Protein AF-A0A9J6BWX3-F1 (afdb_monomer_lite)

InterPro domains:
  IPR003173 Transcriptional coactivator p15 (PC4), C-terminal [PF02229] (66-117)
  IPR009044 ssDNA-binding transcriptional regulator [G3DSA:2.30.31.10] (56-124)
  IPR009044 ssDNA-binding transcriptional regulator [SSF54447] (65-121)
  IPR045125 RNA polymerase II transcriptional coactivator Sub1/Tcp4-like [PTHR13215] (10-123)

pLDDT: mean 71.49, std 26.93, range [27.67, 98.06]

Secondary structure (DSSP, 8-state):
--------------------------------------------------------EE-TTS-EEEE-STTEEEEEEEETTEEEEEEEEEEE-TTS-EEEEEEEEEE-HHHHHHHHHHHTT--PPP-

Foldseek 3Di:
DDDDDDDDDDDDDDDDDDDDDDDDDDDDDDDDDDDDDDDDDDPPDPPPDPDPPQDWDAFPVRFTWGDPDPQWIWGWDADPNFIKIKTFHWDQDPVRGTDTDPDIDIHGPVRVVVVVVCPVVDDDDDD

Sequence (127 aa):
MAESSKSKDLLDTSDSEHSSPKVKKQKKEKKNVGENSDKPVKALKRKSENTNSLNALTDEDGNEYFDIGRSRRVAMSDFKGKKFLNIREYYQNKDGNMAPGKKGITLNKNEWENLLALADKFDFPEE

Organism: Polypedilum vanderplanki (NCBI:txid319348)

Structure (mmCIF, N/CA/C/O backbone):
data_AF-A0A9J6BWX3-F1
#
_entry.id   AF-A0A9J6BWX3-F1
#
loop_
_atom_site.group_PDB
_atom_site.id
_atom_site.type_symbol
_atom_site.label_atom_id
_atom_site.label_alt_id
_atom_site.label_comp_id
_atom_site.label_asym_id
_atom_site.label_entity_id
_atom_site.label_seq_id
_atom_site.pdbx_PDB_ins_code
_atom_site.Cartn_x
_atom_site.Cartn_y
_atom_site.Cartn_z
_atom_site.occupancy
_atom_site.B_iso_or_equiv
_atom_site.auth_seq_id
_atom_site.auth_comp_id
_atom_site.auth_asym_id
_atom_site.auth_atom_id
_atom_site.pdbx_PDB_model_num
ATOM 1 N N . MET A 1 1 ? 49.072 45.297 28.942 1.00 40.97 1 MET A N 1
ATOM 2 C CA . MET A 1 1 ? 48.959 43.858 28.620 1.00 40.97 1 MET A CA 1
ATOM 3 C C . MET A 1 1 ? 47.596 43.667 27.953 1.00 40.97 1 MET A C 1
ATOM 5 O O . MET A 1 1 ? 46.617 43.991 28.604 1.00 40.97 1 MET A O 1
ATOM 9 N N . ALA A 1 2 ? 47.449 43.502 26.628 1.00 45.16 2 ALA A N 1
ATOM 10 C CA . ALA A 1 2 ? 47.767 42.311 25.810 1.00 45.16 2 ALA A CA 1
ATOM 11 C C . ALA A 1 2 ? 47.131 41.044 26.442 1.00 45.16 2 ALA A C 1
ATOM 13 O O . ALA A 1 2 ? 47.373 40.814 27.617 1.00 45.16 2 ALA A O 1
ATOM 14 N N . GLU A 1 3 ? 46.271 40.239 25.808 1.00 40.31 3 GLU A N 1
ATOM 15 C CA . GLU A 1 3 ? 46.195 39.826 24.403 1.00 40.31 3 GLU A CA 1
ATOM 16 C C . GLU A 1 3 ? 44.771 39.449 23.946 1.00 40.31 3 GLU A C 1
ATOM 18 O O . GLU A 1 3 ? 43.873 39.146 24.727 1.00 40.31 3 GLU A O 1
ATOM 23 N N . SER A 1 4 ? 44.627 39.467 22.623 1.00 48.31 4 SER A N 1
ATOM 24 C CA . SER A 1 4 ? 43.516 39.000 21.799 1.00 48.31 4 SER A CA 1
ATOM 25 C C . SER A 1 4 ? 43.481 37.471 21.709 1.00 48.31 4 SER A C 1
ATOM 27 O O . SER A 1 4 ? 44.529 36.831 21.662 1.00 48.31 4 SER A O 1
ATOM 29 N N . SER A 1 5 ? 42.294 36.881 21.565 1.00 61.91 5 SER A N 1
ATOM 30 C CA . SER A 1 5 ? 42.135 35.615 20.844 1.00 61.91 5 SER A CA 1
ATOM 31 C C . SER A 1 5 ? 40.763 35.539 20.190 1.00 61.91 5 SER A C 1
ATOM 33 O O . SER A 1 5 ? 39.753 36.009 20.704 1.00 61.91 5 SER A O 1
ATOM 35 N N . LYS A 1 6 ? 40.803 35.024 18.969 1.00 44.94 6 LYS A N 1
ATOM 36 C CA . LYS A 1 6 ? 39.967 35.345 17.822 1.00 44.94 6 LYS A CA 1
ATOM 37 C C . LYS A 1 6 ? 39.215 34.084 17.420 1.00 44.94 6 LYS A C 1
ATOM 39 O O . LYS A 1 6 ? 39.864 33.123 17.023 1.00 44.94 6 LYS A O 1
ATOM 44 N N . SER A 1 7 ? 37.888 34.083 17.482 1.00 61.34 7 SER A N 1
ATOM 45 C CA . SER A 1 7 ? 37.064 33.024 16.890 1.00 61.34 7 SER A CA 1
ATOM 46 C C . SER A 1 7 ? 36.677 33.408 15.459 1.00 61.34 7 SER A C 1
ATOM 48 O O . SER A 1 7 ? 36.038 34.430 15.208 1.00 61.34 7 SER A O 1
ATOM 50 N N . LYS A 1 8 ? 37.176 32.602 14.518 1.00 52.81 8 LYS A N 1
ATOM 51 C CA . LYS A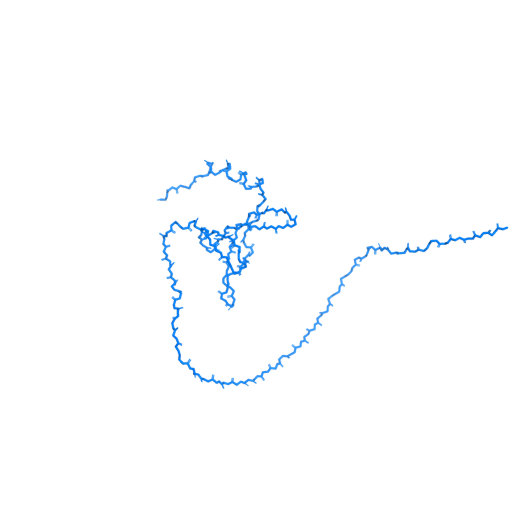 1 8 ? 36.744 32.476 13.119 1.00 52.81 8 LYS A CA 1
ATOM 52 C C . LYS A 1 8 ? 35.728 31.321 13.028 1.00 52.81 8 LYS A C 1
ATOM 54 O O . LYS A 1 8 ? 35.565 30.615 14.013 1.00 52.81 8 LYS A O 1
ATOM 59 N N . ASP A 1 9 ? 35.137 31.165 11.838 1.00 47.34 9 ASP A N 1
ATOM 60 C CA . ASP A 1 9 ? 34.178 30.136 11.367 1.00 47.34 9 ASP A CA 1
ATOM 61 C C . ASP A 1 9 ? 32.735 30.688 11.382 1.00 47.34 9 ASP A C 1
ATOM 63 O O . ASP A 1 9 ? 32.103 30.753 12.427 1.00 47.34 9 ASP A O 1
ATOM 67 N N . LEU A 1 10 ? 32.176 31.328 10.340 1.00 38.09 10 LEU A N 1
ATOM 68 C CA . LEU A 1 10 ? 32.174 31.164 8.869 1.00 38.09 10 LEU A CA 1
ATOM 69 C C . LEU A 1 10 ? 31.387 29.929 8.370 1.00 38.09 10 LEU A C 1
ATOM 71 O O . LEU A 1 10 ? 31.833 28.803 8.553 1.00 38.09 10 LEU A O 1
ATOM 75 N N . LEU A 1 11 ? 30.305 30.239 7.622 1.00 35.16 11 LEU A N 1
ATOM 76 C CA . LEU A 1 11 ? 29.461 29.419 6.717 1.00 35.16 11 LEU A CA 1
ATOM 77 C C . LEU A 1 11 ? 28.275 28.714 7.417 1.00 35.16 11 LEU A C 1
ATOM 79 O O . LEU A 1 11 ? 28.446 28.088 8.450 1.00 35.16 11 LEU A O 1
ATOM 83 N N . ASP A 1 12 ? 27.023 28.817 6.963 1.00 31.77 12 ASP A N 1
ATOM 84 C CA . ASP A 1 12 ? 26.554 28.744 5.576 1.00 31.77 12 ASP A CA 1
ATOM 85 C C . ASP A 1 12 ? 25.235 29.526 5.384 1.00 31.77 12 ASP A C 1
ATOM 87 O O . ASP A 1 12 ? 24.244 29.310 6.086 1.00 31.77 12 ASP A O 1
ATOM 91 N N . THR A 1 13 ? 25.239 30.475 4.447 1.00 37.69 13 THR A N 1
ATOM 92 C CA . THR A 1 13 ? 24.055 31.197 3.975 1.00 37.69 13 THR A CA 1
ATOM 93 C C . THR A 1 13 ? 23.454 30.451 2.796 1.00 37.69 13 THR A C 1
ATOM 95 O O . THR A 1 13 ? 24.070 30.355 1.739 1.00 37.69 13 THR A O 1
ATOM 98 N N . SER A 1 14 ? 22.219 30.001 2.994 1.00 42.44 14 SER A N 1
ATOM 99 C CA . SER A 1 14 ? 21.269 29.611 1.958 1.00 42.44 14 SER A CA 1
ATOM 100 C C . SER A 1 14 ? 21.207 30.660 0.844 1.00 42.44 14 SER A C 1
ATOM 102 O O . SER A 1 14 ? 20.723 31.764 1.087 1.00 42.44 14 SER A O 1
ATOM 104 N N . ASP A 1 15 ? 21.602 30.290 -0.373 1.00 41.84 15 ASP A N 1
ATOM 105 C CA . ASP A 1 15 ? 21.124 30.955 -1.581 1.00 41.84 15 ASP A CA 1
ATOM 106 C C . ASP A 1 15 ? 20.795 29.943 -2.680 1.00 41.84 15 ASP A C 1
ATOM 108 O O . ASP A 1 15 ? 21.495 28.958 -2.927 1.00 41.84 15 ASP A O 1
ATOM 112 N N . SER A 1 16 ? 19.641 30.208 -3.271 1.00 46.47 16 SER A N 1
ATOM 113 C CA . SER A 1 16 ? 19.066 29.577 -4.444 1.00 46.47 16 SER A CA 1
ATOM 114 C C . SER A 1 16 ? 19.980 29.819 -5.647 1.00 46.47 16 SER A C 1
ATOM 116 O O . SER A 1 16 ? 20.620 30.854 -5.695 1.00 46.47 16 SER A O 1
ATOM 118 N N . GLU A 1 17 ? 20.027 28.904 -6.622 1.00 34.88 17 GLU A N 1
ATOM 119 C CA . GLU A 1 17 ? 19.976 29.217 -8.062 1.00 34.88 17 GLU A CA 1
ATOM 120 C C . GLU A 1 17 ? 20.198 27.971 -8.937 1.00 34.88 17 GLU A C 1
ATOM 122 O O . GLU A 1 17 ? 20.832 26.972 -8.600 1.00 34.88 17 GLU A O 1
ATOM 127 N N . HIS A 1 18 ? 19.564 28.069 -10.093 1.00 40.47 18 HIS A N 1
ATOM 128 C CA . HIS A 1 18 ? 19.267 27.080 -11.105 1.00 40.47 18 HIS A CA 1
ATOM 129 C C . HIS A 1 18 ? 20.423 26.959 -12.108 1.00 40.47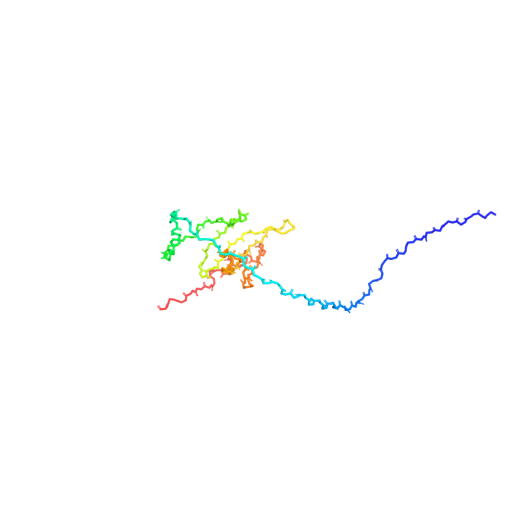 18 HIS A C 1
ATOM 131 O O . HIS A 1 18 ? 20.817 27.960 -12.697 1.00 40.47 18 HIS A O 1
ATOM 137 N N . SER A 1 19 ? 20.927 25.754 -12.405 1.00 36.03 19 SER A N 1
ATOM 138 C CA . SER A 1 19 ? 21.704 25.558 -13.640 1.00 36.03 19 SER A CA 1
ATOM 139 C C . SER A 1 19 ? 21.726 24.110 -14.127 1.00 36.03 19 SER A C 1
ATOM 141 O O . SER A 1 19 ? 22.210 23.194 -13.466 1.00 36.03 19 SER A O 1
ATOM 143 N N . SER A 1 20 ? 21.182 23.920 -15.328 1.00 37.38 20 SER A N 1
ATOM 144 C CA . SER A 1 20 ? 21.244 22.689 -16.119 1.00 37.38 20 SER A CA 1
ATOM 145 C C . SER A 1 20 ? 22.581 22.582 -16.860 1.00 37.38 20 SER A C 1
ATOM 147 O O . SER A 1 20 ? 23.024 23.577 -17.430 1.00 37.38 20 SER A O 1
ATOM 149 N N . PRO A 1 21 ? 23.138 21.369 -17.032 1.00 38.38 21 PRO A N 1
ATOM 150 C CA . PRO A 1 21 ? 23.943 21.093 -18.229 1.00 38.38 21 PRO A CA 1
ATOM 151 C C . PRO A 1 21 ? 23.373 19.965 -19.105 1.00 38.38 21 PRO A C 1
ATOM 153 O O . PRO A 1 21 ? 23.264 18.807 -18.706 1.00 38.38 21 PRO A O 1
ATOM 156 N N . LYS A 1 22 ? 23.089 20.313 -20.367 1.00 32.81 22 LYS A N 1
ATOM 157 C CA . LYS A 1 22 ? 22.956 19.392 -21.507 1.00 32.81 22 LYS A CA 1
ATOM 158 C C . LYS A 1 22 ? 24.320 18.766 -21.821 1.00 32.81 22 LYS A C 1
ATOM 160 O O . LYS A 1 22 ? 25.247 19.507 -22.129 1.00 32.81 22 LYS A O 1
ATOM 165 N N . VAL A 1 23 ? 24.407 17.437 -21.930 1.00 36.50 23 VAL A N 1
ATOM 166 C CA . VAL A 1 23 ? 25.458 16.773 -22.727 1.00 36.50 23 VAL A CA 1
ATOM 167 C C . VAL A 1 23 ? 24.855 15.641 -23.562 1.00 36.50 23 VAL A C 1
ATOM 169 O O . VAL A 1 23 ? 24.383 14.631 -23.051 1.00 36.50 23 VAL A O 1
ATOM 172 N N . LYS A 1 24 ? 24.891 15.838 -24.885 1.00 34.09 24 LYS A N 1
ATOM 173 C CA . LYS A 1 24 ? 24.717 14.813 -25.922 1.00 34.09 24 LYS A CA 1
ATOM 174 C C . LYS A 1 24 ? 25.996 13.970 -26.005 1.00 34.09 24 LYS A C 1
ATOM 176 O O . LYS A 1 24 ? 27.076 14.548 -26.103 1.00 34.09 24 LYS A O 1
ATOM 181 N N . LYS A 1 25 ? 25.896 12.641 -26.120 1.00 33.41 25 LYS A N 1
ATOM 182 C CA . LYS A 1 25 ? 26.952 11.844 -26.769 1.00 33.41 25 LYS A CA 1
ATOM 183 C C . LYS A 1 25 ? 26.385 10.641 -27.519 1.00 33.41 25 LYS A C 1
ATOM 185 O O . LYS A 1 25 ? 25.403 10.029 -27.121 1.00 33.41 25 LYS A O 1
ATOM 190 N N . GLN A 1 26 ? 26.987 10.421 -28.679 1.00 36.34 26 GLN A N 1
ATOM 191 C CA . GLN A 1 26 ? 26.501 9.672 -29.825 1.00 36.34 26 GLN A CA 1
ATOM 192 C C . GLN A 1 26 ? 26.815 8.169 -29.752 1.00 36.34 26 GLN A C 1
ATOM 194 O O . GLN A 1 26 ? 27.885 7.765 -29.306 1.00 36.34 26 GLN A O 1
ATOM 199 N N . LYS A 1 27 ? 25.870 7.386 -30.285 1.00 31.55 27 LYS A N 1
ATOM 200 C CA . LYS A 1 27 ? 25.996 6.226 -31.189 1.00 31.55 27 LYS A CA 1
ATOM 201 C C . LYS A 1 27 ? 27.393 5.589 -31.358 1.00 31.55 27 LYS A C 1
ATOM 203 O O . LYS A 1 27 ? 28.277 6.187 -31.965 1.00 31.55 27 LYS A O 1
ATOM 208 N N . LYS A 1 28 ? 27.495 4.293 -31.037 1.00 33.03 28 LYS A N 1
ATOM 209 C CA . LYS A 1 28 ? 28.296 3.319 -31.800 1.00 33.03 28 LYS A CA 1
ATOM 210 C C . LYS A 1 28 ? 27.546 1.993 -31.915 1.00 33.03 28 LYS A C 1
ATOM 212 O O . LYS A 1 28 ? 26.858 1.558 -31.004 1.00 33.03 28 LYS A O 1
ATOM 217 N N . GLU A 1 29 ? 27.664 1.421 -33.098 1.00 31.58 29 GLU A N 1
ATOM 218 C CA . GLU A 1 29 ? 26.874 0.346 -33.677 1.00 31.58 29 GLU A CA 1
ATOM 219 C C . GLU A 1 29 ? 27.869 -0.751 -34.104 1.00 31.58 29 GLU A C 1
ATOM 221 O O . GLU A 1 29 ? 28.911 -0.401 -34.662 1.00 31.58 29 GLU A O 1
ATOM 226 N N . LYS A 1 30 ? 27.491 -2.028 -33.902 1.00 34.09 30 LYS A N 1
ATOM 227 C CA . LYS A 1 30 ? 27.775 -3.238 -34.722 1.00 34.09 30 LYS A CA 1
ATOM 228 C C . LYS A 1 30 ? 28.479 -4.452 -34.070 1.00 34.09 30 LYS A C 1
ATOM 230 O O . LYS A 1 30 ? 29.676 -4.433 -33.822 1.00 34.09 30 LYS A O 1
ATOM 235 N N . LYS A 1 31 ? 27.681 -5.542 -34.082 1.00 29.36 31 LYS A N 1
ATOM 236 C CA . LYS A 1 31 ? 27.926 -6.937 -34.535 1.00 29.36 31 LYS A CA 1
ATOM 237 C C . LYS A 1 31 ? 28.711 -7.903 -33.627 1.00 29.36 31 LYS A C 1
ATOM 239 O O . LYS A 1 31 ? 29.911 -7.749 -33.462 1.00 29.36 31 LYS A O 1
ATOM 244 N N . ASN A 1 32 ? 28.090 -9.030 -33.248 1.00 27.67 32 ASN A N 1
ATOM 245 C CA . ASN A 1 32 ? 28.110 -10.260 -34.061 1.00 27.67 32 ASN A CA 1
ATOM 246 C C . ASN A 1 32 ? 27.104 -11.325 -33.584 1.00 27.67 32 ASN A C 1
ATOM 248 O O . ASN A 1 32 ? 26.737 -11.389 -32.417 1.00 27.67 32 ASN A O 1
ATOM 252 N N . VAL A 1 33 ? 26.664 -12.108 -34.567 1.00 35.28 33 VAL A N 1
ATOM 253 C CA . VAL A 1 33 ? 25.763 -13.265 -34.530 1.00 35.28 33 VAL A CA 1
ATOM 254 C C . VAL A 1 33 ? 26.520 -14.495 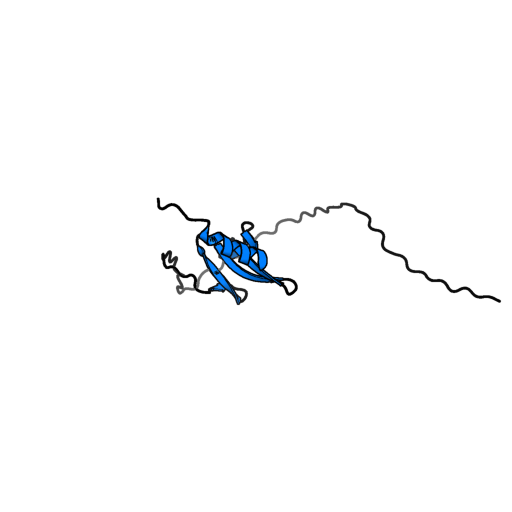-34.020 1.00 35.28 33 VAL A C 1
ATOM 256 O O . VAL A 1 33 ? 27.686 -14.673 -34.364 1.00 35.28 33 VAL A O 1
ATOM 259 N N . GLY A 1 34 ? 25.846 -15.354 -33.256 1.00 30.00 34 GLY A N 1
ATOM 260 C CA . GLY A 1 34 ? 26.308 -16.694 -32.896 1.00 30.00 34 GLY A CA 1
ATOM 261 C C . GLY A 1 34 ? 25.124 -17.531 -32.417 1.00 30.00 34 GLY A C 1
ATOM 262 O O . GLY A 1 34 ? 24.471 -17.181 -31.442 1.00 30.00 34 GLY A O 1
ATOM 263 N N . GLU A 1 35 ? 24.815 -18.570 -33.179 1.00 32.03 35 GLU A N 1
ATOM 264 C CA . GLU A 1 35 ? 23.593 -19.368 -33.178 1.00 32.03 35 GLU A CA 1
ATOM 265 C C . GLU A 1 35 ? 23.749 -20.659 -32.342 1.00 32.03 35 GLU A C 1
ATOM 267 O O . GLU A 1 35 ? 24.820 -21.254 -32.326 1.00 32.03 35 GLU A O 1
ATOM 272 N N . ASN A 1 36 ? 22.635 -21.097 -31.740 1.00 31.42 36 ASN A N 1
ATOM 273 C CA . ASN A 1 36 ? 22.257 -22.467 -31.349 1.00 31.42 36 ASN A CA 1
ATOM 274 C C . ASN A 1 36 ? 23.017 -23.239 -30.243 1.00 31.42 36 ASN A C 1
ATOM 276 O O . ASN A 1 36 ? 24.110 -23.763 -30.438 1.00 31.42 36 ASN A O 1
ATOM 280 N N . SER A 1 37 ? 22.304 -23.513 -29.137 1.00 35.22 37 SER A N 1
ATOM 281 C CA . SER A 1 37 ? 22.226 -24.864 -28.544 1.00 35.22 37 SER A CA 1
ATOM 282 C C . SER A 1 37 ? 20.910 -25.068 -27.774 1.00 35.22 37 SER A C 1
ATOM 284 O O . SER A 1 37 ? 20.526 -24.267 -26.927 1.00 35.22 37 SER A O 1
ATOM 286 N N . ASP A 1 38 ? 20.246 -26.167 -28.108 1.00 35.44 38 ASP A N 1
ATOM 287 C CA . ASP A 1 38 ? 18.972 -26.722 -27.651 1.00 35.44 38 ASP A CA 1
ATOM 288 C C . ASP A 1 38 ? 18.734 -26.932 -26.130 1.00 35.44 38 ASP A C 1
ATOM 290 O O . ASP A 1 38 ? 19.542 -27.559 -25.449 1.00 35.44 38 ASP A O 1
ATOM 294 N N . LYS A 1 39 ? 17.480 -26.625 -25.719 1.00 40.03 39 LYS A N 1
ATOM 295 C CA . LYS A 1 39 ? 16.592 -27.308 -24.724 1.00 40.03 39 LYS A CA 1
ATOM 296 C C . LYS A 1 39 ? 16.860 -27.159 -23.202 1.00 40.03 39 LYS A C 1
ATOM 298 O O . LYS A 1 39 ? 17.996 -26.961 -22.802 1.00 40.03 39 LYS A O 1
ATOM 303 N N . PRO A 1 40 ? 15.858 -27.396 -22.306 1.00 37.31 40 PRO A N 1
ATOM 304 C CA . PRO A 1 40 ? 14.396 -27.478 -22.475 1.00 37.31 40 PRO A CA 1
ATOM 305 C C . PRO A 1 40 ? 13.569 -26.598 -21.487 1.00 37.31 40 PRO A C 1
ATOM 307 O O . PRO A 1 40 ? 13.950 -26.331 -20.355 1.00 37.31 40 PRO A O 1
ATOM 310 N N . VAL A 1 41 ? 12.374 -26.206 -21.940 1.00 45.19 41 VAL A N 1
ATOM 311 C CA . VAL A 1 41 ? 11.117 -25.940 -21.201 1.00 45.19 41 VAL A CA 1
ATOM 312 C C . VAL A 1 41 ? 11.140 -25.651 -19.679 1.00 45.19 41 VAL A C 1
ATOM 314 O O . VAL A 1 41 ? 11.177 -26.561 -18.858 1.00 45.19 41 VAL A O 1
ATOM 317 N N . LYS A 1 42 ? 10.804 -24.413 -19.291 1.00 39.53 42 LYS A N 1
ATOM 318 C CA . LYS A 1 42 ? 9.837 -24.177 -18.198 1.00 39.53 42 LYS A CA 1
ATOM 319 C C . LYS A 1 42 ? 8.851 -23.092 -18.610 1.00 39.53 42 LYS A C 1
ATOM 321 O O . LYS A 1 42 ? 9.035 -21.906 -18.372 1.00 39.53 42 LYS A O 1
ATOM 326 N N . ALA A 1 43 ? 7.778 -23.553 -19.246 1.00 46.69 43 ALA A N 1
ATOM 327 C CA . ALA A 1 43 ? 6.528 -22.827 -19.343 1.00 46.69 43 ALA A CA 1
ATOM 328 C C . ALA A 1 43 ? 6.042 -22.486 -17.926 1.00 46.69 43 ALA A C 1
ATOM 330 O O . ALA A 1 43 ? 5.420 -23.314 -17.258 1.00 46.69 43 ALA A O 1
ATOM 331 N N . LEU A 1 44 ? 6.309 -21.267 -17.456 1.00 46.31 44 LEU A N 1
ATOM 332 C CA . LEU A 1 44 ? 5.562 -20.704 -16.338 1.00 46.31 44 LEU A CA 1
ATOM 333 C C . LEU A 1 44 ? 4.212 -20.249 -16.885 1.00 46.31 44 LEU A C 1
ATOM 335 O O . LEU A 1 44 ? 4.018 -19.136 -17.367 1.00 46.31 44 LEU A O 1
ATOM 339 N N . LYS A 1 45 ? 3.321 -21.244 -16.891 1.00 40.94 45 LYS A N 1
ATOM 340 C CA . LYS A 1 45 ? 1.864 -21.166 -16.915 1.00 40.94 45 LYS A CA 1
ATOM 341 C C . LYS A 1 45 ? 1.362 -19.755 -16.600 1.00 40.94 45 LYS A C 1
ATOM 343 O O . LYS A 1 45 ? 1.340 -19.328 -15.450 1.00 40.94 45 LYS A O 1
ATOM 348 N N . ARG A 1 46 ? 0.807 -19.110 -17.625 1.00 50.97 46 ARG A N 1
ATOM 349 C CA . ARG A 1 46 ? -0.364 -18.254 -17.447 1.00 50.97 46 ARG A CA 1
ATOM 350 C C . ARG A 1 46 ? -1.471 -19.142 -16.879 1.00 50.97 46 ARG A C 1
ATOM 352 O O . ARG A 1 46 ? -2.192 -19.784 -17.635 1.00 50.97 46 ARG A O 1
ATOM 359 N N . LYS A 1 47 ? -1.556 -19.239 -15.553 1.00 43.94 47 LYS A N 1
ATOM 360 C CA . LYS A 1 47 ? -2.750 -19.735 -14.872 1.00 43.94 47 LYS A CA 1
ATOM 361 C C . LYS A 1 47 ? -3.479 -18.512 -14.339 1.00 43.94 47 LYS A C 1
ATOM 363 O O . LYS A 1 47 ? -3.280 -18.078 -13.215 1.00 43.94 47 LYS A O 1
ATOM 368 N N . SER A 1 48 ? -4.278 -17.926 -15.226 1.00 50.59 48 SER A N 1
ATOM 369 C CA . SER A 1 48 ? -5.536 -17.335 -14.800 1.00 50.59 48 SER A CA 1
ATOM 370 C C . SER A 1 4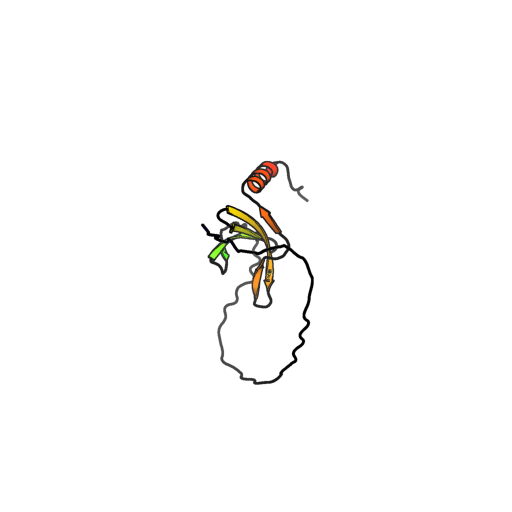8 ? -6.317 -18.490 -14.182 1.00 50.59 48 SER A C 1
ATOM 372 O O . SER A 1 48 ? -6.831 -19.349 -14.892 1.00 50.59 48 SER A O 1
ATOM 374 N N . GLU A 1 49 ? -6.269 -18.589 -12.860 1.00 41.06 49 GLU A N 1
ATOM 375 C CA . GLU A 1 49 ? -7.189 -19.421 -12.111 1.00 41.06 49 GLU A CA 1
ATOM 376 C C . GLU A 1 49 ? -7.791 -18.581 -11.004 1.00 41.06 49 GLU A C 1
ATOM 378 O O . GLU A 1 49 ? -7.113 -17.948 -10.199 1.00 41.06 49 GLU A O 1
ATOM 383 N N . ASN A 1 50 ? -9.109 -18.558 -11.060 1.00 48.50 50 ASN A N 1
ATOM 384 C CA . ASN A 1 50 ? -10.018 -17.900 -10.163 1.00 48.50 50 ASN A CA 1
ATOM 385 C C . ASN A 1 50 ? -10.033 -18.683 -8.838 1.00 48.50 50 ASN A C 1
ATOM 387 O O . ASN A 1 50 ? -10.970 -19.426 -8.559 1.00 48.50 50 ASN A O 1
ATOM 391 N N . THR A 1 51 ? -8.957 -18.592 -8.057 1.00 43.75 51 THR A N 1
ATOM 392 C CA . THR A 1 51 ? -8.892 -19.138 -6.698 1.00 43.75 51 THR A CA 1
ATOM 393 C C . THR A 1 51 ? -8.563 -18.005 -5.742 1.00 43.75 51 THR A C 1
ATOM 395 O O . THR A 1 51 ? -7.519 -17.368 -5.876 1.00 43.75 51 THR A O 1
ATOM 398 N N . ASN A 1 52 ? -9.458 -17.760 -4.781 1.00 54.72 52 ASN A N 1
ATOM 399 C CA . ASN A 1 52 ? -9.251 -16.925 -3.595 1.00 54.72 52 ASN A CA 1
ATOM 400 C C . ASN A 1 52 ? -7.939 -17.309 -2.896 1.00 54.72 52 ASN A C 1
ATOM 402 O O . ASN A 1 52 ? -7.924 -18.121 -1.976 1.00 54.72 52 ASN A O 1
ATOM 406 N N . SER A 1 53 ? -6.825 -16.752 -3.351 1.00 56.53 53 SER A N 1
ATOM 407 C CA . SER A 1 53 ? -5.498 -17.074 -2.841 1.00 56.53 53 SER A CA 1
ATOM 408 C C . SER A 1 53 ? -4.935 -15.808 -2.220 1.00 56.53 53 SER A C 1
ATOM 410 O O . SER A 1 53 ? -3.916 -15.294 -2.667 1.00 56.53 53 SER A O 1
ATOM 412 N N . LEU A 1 54 ? -5.598 -15.309 -1.169 1.00 75.00 54 LEU A N 1
ATOM 413 C CA . LEU A 1 54 ? -5.031 -14.325 -0.234 1.00 75.00 54 LEU A CA 1
ATOM 414 C C . LEU A 1 54 ? -3.915 -14.970 0.613 1.00 75.00 54 LEU A C 1
ATOM 416 O O . LEU A 1 54 ? -3.817 -14.761 1.818 1.00 75.00 54 LEU A O 1
ATOM 420 N N . ASN A 1 55 ? -3.097 -15.807 -0.020 1.00 86.56 55 ASN A N 1
ATOM 421 C CA . ASN A 1 55 ? -1.943 -16.432 0.583 1.00 86.56 55 ASN A CA 1
ATOM 422 C C . ASN A 1 55 ? -0.770 -15.468 0.459 1.00 86.56 55 ASN A C 1
ATOM 424 O O . ASN A 1 55 ? -0.623 -14.769 -0.545 1.00 86.56 55 ASN A O 1
ATOM 428 N N . ALA A 1 56 ? 0.071 -15.480 1.481 1.00 91.06 56 ALA A N 1
ATOM 429 C CA . ALA A 1 56 ? 1.339 -14.787 1.465 1.00 91.06 56 ALA A CA 1
ATOM 430 C C . ALA A 1 56 ? 2.225 -15.293 0.318 1.00 91.06 56 ALA A C 1
ATOM 432 O O . ALA A 1 56 ? 2.436 -16.498 0.151 1.00 91.06 56 ALA A O 1
ATOM 433 N N . LEU A 1 57 ? 2.747 -14.359 -0.466 1.00 93.62 57 LEU A N 1
ATOM 434 C CA . LEU A 1 57 ? 3.723 -14.566 -1.527 1.00 93.62 57 LEU A CA 1
ATOM 435 C C . LEU A 1 57 ? 4.995 -13.796 -1.178 1.00 93.62 57 LEU A C 1
ATOM 437 O O . LEU A 1 57 ? 4.953 -12.832 -0.422 1.00 93.62 57 LEU A O 1
ATOM 441 N N . THR A 1 58 ? 6.123 -14.194 -1.754 1.00 92.50 58 THR A N 1
ATOM 442 C CA . THR A 1 58 ? 7.413 -13.528 -1.542 1.00 92.50 58 THR A CA 1
ATOM 443 C C . THR A 1 58 ? 7.904 -12.926 -2.851 1.00 92.50 58 THR A C 1
ATOM 445 O O . THR A 1 58 ? 7.781 -13.559 -3.905 1.00 92.50 58 THR A O 1
ATOM 448 N N . ASP A 1 59 ? 8.390 -11.685 -2.819 1.00 88.75 59 ASP A N 1
ATOM 449 C CA . ASP A 1 59 ? 8.970 -11.023 -3.991 1.00 88.75 59 ASP A CA 1
ATOM 450 C C . ASP A 1 59 ? 10.470 -11.326 -4.162 1.00 88.75 59 ASP A C 1
ATOM 452 O O . ASP A 1 59 ? 11.063 -12.094 -3.407 1.00 88.75 59 ASP A O 1
ATOM 456 N N . GLU A 1 60 ? 11.074 -10.760 -5.211 1.00 87.00 60 GLU A N 1
ATOM 457 C CA . GLU A 1 60 ? 12.501 -10.933 -5.530 1.00 87.00 60 GLU A CA 1
ATOM 458 C C . GLU A 1 60 ? 13.417 -10.395 -4.419 1.00 87.00 60 GLU A C 1
ATOM 460 O O . GLU A 1 60 ? 14.542 -10.868 -4.268 1.00 87.00 60 GLU A O 1
ATOM 465 N N . ASP A 1 61 ? 12.912 -9.455 -3.619 1.00 84.00 61 ASP A N 1
ATOM 466 C CA . ASP A 1 61 ? 13.612 -8.825 -2.503 1.00 84.00 61 ASP A CA 1
ATOM 467 C C . ASP A 1 61 ? 13.394 -9.580 -1.175 1.00 84.00 61 ASP A C 1
ATOM 469 O O . ASP A 1 61 ? 13.921 -9.178 -0.135 1.00 84.00 61 ASP A O 1
ATOM 473 N N . GLY A 1 62 ? 12.636 -10.684 -1.188 1.00 87.31 62 GLY A N 1
ATOM 474 C CA . GLY A 1 62 ? 12.345 -11.491 -0.003 1.00 87.31 62 GLY A CA 1
ATOM 475 C C . GLY A 1 62 ? 11.208 -10.950 0.870 1.00 87.31 62 GLY A C 1
ATOM 476 O O . GLY A 1 62 ? 10.999 -11.463 1.971 1.00 87.31 62 GLY A O 1
ATOM 477 N N . ASN A 1 63 ? 10.463 -9.943 0.411 1.00 88.56 63 ASN A N 1
ATOM 478 C CA . ASN A 1 63 ? 9.365 -9.350 1.168 1.00 88.56 63 ASN A CA 1
ATOM 479 C C . ASN A 1 63 ? 8.051 -10.090 0.928 1.00 88.56 63 ASN A C 1
ATOM 481 O O . ASN A 1 63 ? 7.732 -10.510 -0.186 1.00 88.56 63 ASN A O 1
ATOM 485 N N . GLU A 1 64 ? 7.260 -10.198 1.991 1.00 94.44 64 GLU A N 1
ATOM 486 C CA . GLU A 1 64 ? 5.927 -10.782 1.948 1.00 94.44 64 GLU A CA 1
ATOM 487 C C . GLU A 1 64 ? 4.911 -9.805 1.337 1.00 94.44 64 GLU A C 1
ATOM 489 O O . GLU A 1 64 ? 4.839 -8.627 1.706 1.00 94.44 64 GLU A O 1
ATOM 494 N N . TYR A 1 65 ? 4.094 -10.306 0.414 1.00 95.75 65 TYR A N 1
ATOM 495 C CA . TYR A 1 65 ? 2.990 -9.573 -0.185 1.00 95.75 65 TYR A CA 1
ATOM 496 C C . TYR A 1 65 ? 1.789 -10.478 -0.465 1.00 95.75 65 TYR A C 1
ATOM 498 O O . TYR A 1 65 ? 1.906 -11.692 -0.593 1.00 95.75 65 TYR A O 1
ATOM 506 N N . PHE A 1 66 ? 0.629 -9.858 -0.636 1.00 96.50 66 PHE A N 1
ATOM 507 C CA . PHE A 1 66 ? -0.625 -10.512 -0.995 1.00 96.50 66 PHE A CA 1
ATOM 508 C C . PHE A 1 66 ? -1.118 -9.941 -2.323 1.00 96.50 66 PHE A C 1
ATOM 510 O O . PHE A 1 66 ? -1.186 -8.720 -2.477 1.00 96.50 66 PHE A O 1
ATOM 517 N N . ASP A 1 67 ? -1.444 -10.794 -3.293 1.00 95.06 67 ASP A N 1
ATOM 518 C CA . ASP A 1 67 ? -2.073 -10.361 -4.547 1.00 95.06 67 ASP A CA 1
ATOM 519 C C . ASP A 1 67 ? -3.586 -10.208 -4.332 1.00 95.06 67 ASP A C 1
ATOM 521 O O . ASP A 1 67 ? -4.264 -11.154 -3.931 1.00 95.06 67 ASP A O 1
ATOM 525 N N . ILE A 1 68 ? -4.109 -9.007 -4.587 1.00 95.19 68 ILE A N 1
ATOM 526 C CA . ILE A 1 68 ? -5.539 -8.676 -4.452 1.00 95.19 68 ILE A CA 1
ATOM 527 C C . ILE A 1 68 ? -6.231 -8.532 -5.819 1.00 95.19 68 ILE A C 1
ATOM 529 O O . ILE A 1 68 ? -7.340 -8.004 -5.919 1.00 95.19 68 ILE A O 1
ATOM 533 N N . GLY A 1 69 ? -5.575 -8.980 -6.892 1.00 93.50 69 GLY A N 1
ATOM 534 C CA . GLY A 1 69 ? -6.085 -8.971 -8.256 1.00 93.50 69 GLY A CA 1
ATOM 535 C C . GLY A 1 69 ? -5.727 -7.713 -9.049 1.00 93.50 69 GLY A C 1
ATOM 536 O O . GLY A 1 69 ? -5.271 -6.696 -8.523 1.00 93.50 69 GLY A O 1
ATOM 537 N N . ARG A 1 70 ? -5.934 -7.778 -10.375 1.00 93.06 70 ARG A N 1
ATOM 538 C CA . ARG A 1 70 ? -5.611 -6.697 -11.336 1.00 93.06 70 ARG A CA 1
ATOM 539 C C . ARG A 1 70 ? -4.158 -6.199 -11.209 1.00 93.06 70 ARG A C 1
ATOM 541 O O . ARG A 1 70 ? -3.908 -5.001 -11.329 1.00 93.06 70 ARG A O 1
ATOM 548 N N . SER A 1 71 ? -3.227 -7.119 -10.935 1.00 94.19 71 SER A N 1
ATOM 549 C CA . SER A 1 71 ? -1.804 -6.835 -10.696 1.00 94.19 71 SER A CA 1
ATOM 550 C C . SER A 1 71 ? -1.559 -5.866 -9.534 1.00 94.19 71 SER A C 1
ATOM 552 O O . SER A 1 71 ? -0.612 -5.082 -9.567 1.00 94.19 71 SER A O 1
ATOM 554 N N . ARG A 1 72 ? -2.407 -5.889 -8.501 1.00 97.12 72 ARG A N 1
ATOM 555 C CA . ARG A 1 72 ? -2.238 -5.075 -7.294 1.00 97.12 72 ARG A CA 1
ATOM 556 C C . ARG A 1 72 ? -1.785 -5.945 -6.137 1.00 97.12 72 ARG A C 1
ATOM 558 O O . ARG A 1 72 ? -2.309 -7.034 -5.933 1.00 97.12 72 ARG A O 1
ATOM 565 N N . ARG A 1 73 ? -0.839 -5.431 -5.358 1.00 96.56 73 ARG A N 1
ATOM 566 C CA . ARG A 1 73 ? -0.295 -6.115 -4.187 1.00 96.56 73 ARG A CA 1
ATOM 567 C C . ARG A 1 73 ? -0.534 -5.306 -2.923 1.00 96.56 73 ARG A C 1
ATOM 569 O O . ARG A 1 73 ? -0.528 -4.072 -2.968 1.00 96.56 73 ARG A O 1
ATOM 576 N N . VAL A 1 74 ? -0.687 -6.022 -1.815 1.00 97.06 74 VAL A N 1
ATOM 577 C CA . VAL A 1 74 ? -0.632 -5.493 -0.453 1.00 97.06 74 VAL A CA 1
ATOM 578 C C . VAL A 1 74 ? 0.649 -5.994 0.205 1.00 97.06 74 VAL A C 1
ATOM 580 O O . VAL A 1 74 ? 0.856 -7.199 0.251 1.00 97.06 74 VAL A O 1
ATOM 583 N N . ALA A 1 75 ? 1.514 -5.102 0.686 1.00 95.88 75 ALA A N 1
ATOM 584 C CA . ALA A 1 75 ? 2.796 -5.475 1.297 1.00 95.88 75 ALA A CA 1
ATOM 585 C C . ALA A 1 75 ? 3.169 -4.537 2.449 1.00 95.88 75 ALA A C 1
ATOM 587 O O . ALA A 1 75 ? 2.901 -3.333 2.384 1.00 95.88 75 ALA A O 1
ATOM 588 N N . MET A 1 76 ? 3.826 -5.062 3.482 1.00 94.81 76 MET A N 1
ATOM 589 C CA . MET A 1 76 ? 4.363 -4.246 4.574 1.00 94.81 76 MET A CA 1
ATOM 590 C C . MET A 1 76 ? 5.771 -3.757 4.217 1.00 94.81 76 MET A C 1
ATOM 592 O O . MET A 1 76 ? 6.587 -4.526 3.722 1.00 94.81 76 MET A O 1
ATOM 596 N N . SER A 1 77 ? 6.075 -2.492 4.491 1.00 93.56 77 SER A N 1
ATOM 597 C CA . SER A 1 77 ? 7.421 -1.929 4.333 1.00 93.56 77 SER A CA 1
ATOM 598 C C . SER A 1 77 ? 7.856 -1.182 5.582 1.00 93.56 77 SER A C 1
ATOM 600 O O . SER A 1 77 ? 7.038 -0.503 6.205 1.00 93.56 77 SER A O 1
ATOM 602 N N . ASP A 1 78 ? 9.152 -1.206 5.873 1.00 94.00 78 ASP A N 1
ATOM 603 C CA . ASP A 1 78 ? 9.738 -0.468 6.987 1.00 94.00 78 ASP A CA 1
ATOM 604 C C . ASP A 1 78 ? 10.531 0.738 6.464 1.00 94.00 78 ASP A C 1
ATOM 606 O O . ASP A 1 78 ? 11.476 0.599 5.690 1.00 94.00 78 ASP A O 1
ATOM 610 N N . PHE A 1 79 ? 10.165 1.946 6.899 1.00 92.19 79 PHE A N 1
ATOM 611 C CA . PHE A 1 79 ? 10.877 3.175 6.550 1.00 92.19 79 PHE A CA 1
ATOM 612 C C . PHE A 1 79 ? 11.180 3.988 7.804 1.00 92.19 79 PHE A C 1
ATOM 614 O O . PHE A 1 79 ? 10.278 4.390 8.541 1.00 92.19 79 PHE A O 1
ATOM 621 N N . LYS A 1 80 ? 12.473 4.233 8.055 1.00 94.94 80 LYS A N 1
ATOM 622 C CA . LYS A 1 80 ? 12.967 4.966 9.237 1.00 94.94 80 LYS A CA 1
ATOM 623 C C . LYS A 1 80 ? 12.391 4.427 10.560 1.00 94.94 80 LYS A C 1
ATOM 625 O O . LYS A 1 80 ? 11.965 5.195 11.418 1.00 94.94 80 LYS A O 1
ATOM 630 N N . GLY A 1 81 ? 12.336 3.101 10.695 1.00 95.25 81 GLY A N 1
ATOM 631 C CA . GLY A 1 81 ? 11.829 2.423 11.893 1.00 95.25 81 GLY A CA 1
ATOM 632 C C . GLY A 1 81 ? 10.306 2.444 12.058 1.00 95.25 81 GLY A C 1
ATOM 633 O O . GLY A 1 81 ? 9.808 2.024 13.098 1.00 95.25 81 GLY A O 1
ATOM 634 N N . LYS A 1 82 ? 9.551 2.921 11.061 1.00 95.38 82 LYS A N 1
ATOM 635 C CA . LYS A 1 82 ? 8.084 2.884 11.053 1.00 95.38 82 LYS A CA 1
ATOM 636 C C . LYS A 1 82 ? 7.589 1.899 9.999 1.00 95.38 82 LYS A C 1
ATOM 638 O O . LYS A 1 82 ? 8.091 1.912 8.876 1.00 95.38 82 LYS A O 1
ATOM 643 N N . LYS A 1 83 ? 6.598 1.082 10.365 1.00 95.19 83 LYS A N 1
ATOM 644 C CA . LYS A 1 83 ? 5.927 0.153 9.449 1.00 95.19 83 LYS A CA 1
ATOM 645 C C . LYS A 1 83 ? 4.830 0.870 8.667 1.00 95.19 83 LYS A C 1
ATOM 647 O O . LYS A 1 83 ? 4.096 1.681 9.238 1.00 95.19 83 LYS A O 1
ATOM 652 N N . PHE A 1 84 ? 4.699 0.529 7.394 1.00 96.56 84 PHE A N 1
ATOM 653 C CA . PHE A 1 84 ? 3.668 1.040 6.500 1.00 96.56 84 PHE A CA 1
ATOM 654 C C . PHE A 1 84 ? 3.071 -0.085 5.663 1.00 96.56 84 PHE A C 1
ATOM 656 O O . PHE A 1 84 ? 3.801 -0.951 5.182 1.00 96.56 84 PHE A O 1
ATOM 663 N N . LEU A 1 85 ? 1.761 -0.027 5.438 1.00 97.19 85 LEU A N 1
ATOM 664 C CA . LEU A 1 85 ? 1.056 -0.942 4.550 1.00 97.19 85 LEU A CA 1
ATOM 665 C C . LEU A 1 85 ? 0.936 -0.309 3.161 1.00 97.19 85 LEU A C 1
ATOM 667 O O . LEU A 1 85 ? 0.367 0.768 3.006 1.00 97.19 85 LEU A O 1
ATOM 671 N N . ASN A 1 86 ? 1.453 -0.967 2.133 1.00 97.25 86 ASN A N 1
ATOM 672 C CA . ASN A 1 86 ? 1.380 -0.495 0.756 1.00 97.25 86 ASN A CA 1
ATOM 673 C C . ASN A 1 86 ? 0.293 -1.246 0.006 1.00 97.25 86 ASN A C 1
ATOM 675 O O . ASN A 1 86 ? 0.330 -2.469 -0.026 1.00 97.25 86 ASN A O 1
ATOM 679 N N . ILE A 1 87 ? -0.606 -0.522 -0.658 1.00 97.69 87 ILE A N 1
ATOM 680 C CA . ILE A 1 87 ? -1.572 -1.070 -1.616 1.00 97.69 87 ILE A CA 1
ATOM 681 C C . ILE A 1 87 ? -1.229 -0.463 -2.975 1.00 97.69 87 ILE A C 1
ATOM 683 O O . ILE A 1 87 ? -1.457 0.731 -3.198 1.00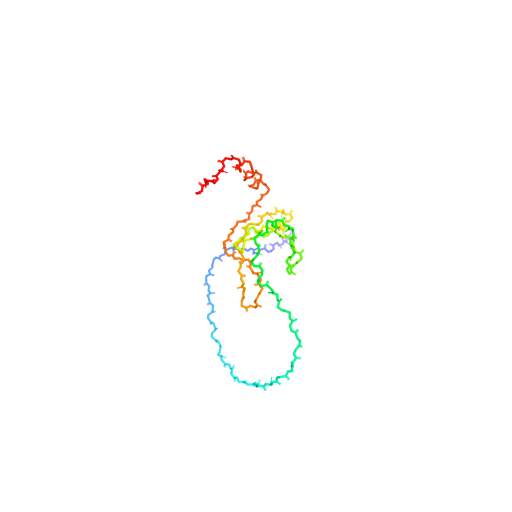 97.69 87 ILE A O 1
ATOM 687 N N . ARG A 1 88 ? -0.616 -1.240 -3.876 1.00 97.12 88 ARG A N 1
ATOM 688 C CA . ARG A 1 88 ? 0.012 -0.692 -5.092 1.00 97.12 88 ARG A CA 1
ATOM 689 C C . ARG A 1 88 ? -0.215 -1.559 -6.325 1.00 97.12 88 ARG A C 1
ATOM 691 O O . ARG A 1 88 ? -0.173 -2.781 -6.242 1.00 97.12 88 ARG A O 1
ATOM 698 N N . GLU A 1 89 ? -0.445 -0.916 -7.471 1.00 97.38 89 GLU A N 1
ATOM 699 C CA . GLU A 1 89 ? -0.455 -1.567 -8.789 1.00 97.38 89 GLU A CA 1
ATOM 700 C C . GLU A 1 89 ? 0.987 -1.820 -9.234 1.00 97.38 89 GLU A C 1
ATOM 702 O O . GLU A 1 89 ? 1.822 -0.916 -9.174 1.00 97.38 89 GLU A O 1
ATOM 707 N N . TYR A 1 90 ? 1.273 -3.034 -9.684 1.00 96.69 90 TYR A N 1
ATOM 708 C CA . TYR A 1 90 ? 2.556 -3.436 -10.241 1.00 96.69 90 TYR A CA 1
ATOM 709 C C . TYR A 1 90 ? 2.421 -3.633 -11.746 1.00 96.69 90 TYR A C 1
ATOM 711 O O . TYR A 1 90 ? 1.378 -4.054 -12.247 1.00 96.69 90 TYR A O 1
ATOM 719 N N . TYR A 1 91 ? 3.498 -3.348 -12.466 1.00 95.56 91 TYR A N 1
ATOM 720 C CA . TYR A 1 91 ? 3.590 -3.569 -13.903 1.00 95.56 91 TYR A CA 1
ATOM 721 C C . TYR A 1 91 ? 4.810 -4.427 -14.218 1.00 95.56 91 TYR A C 1
ATOM 723 O O . TYR A 1 91 ? 5.789 -4.431 -13.472 1.00 95.56 91 TYR A O 1
ATOM 731 N N . GLN A 1 92 ? 4.758 -5.134 -15.343 1.00 95.44 92 GLN A N 1
ATOM 732 C CA . GLN A 1 92 ? 5.913 -5.858 -15.850 1.00 95.44 92 GLN A CA 1
ATOM 733 C C . GLN A 1 92 ? 6.845 -4.878 -16.568 1.00 95.44 92 GLN A C 1
ATOM 735 O O . GLN A 1 92 ? 6.436 -4.201 -17.517 1.00 95.44 92 GLN A O 1
ATOM 740 N N . ASN A 1 93 ? 8.083 -4.766 -16.096 1.00 94.94 93 ASN A N 1
ATOM 741 C CA . ASN A 1 93 ? 9.101 -3.954 -16.750 1.00 94.94 93 ASN A CA 1
ATOM 742 C C . ASN A 1 93 ? 9.635 -4.660 -18.017 1.00 94.94 93 ASN A C 1
ATOM 744 O O . ASN A 1 93 ? 9.246 -5.781 -18.347 1.00 94.94 93 ASN A O 1
ATOM 748 N N . LYS A 1 94 ? 10.527 -3.993 -18.759 1.00 96.06 94 LYS A N 1
ATOM 749 C CA . LYS A 1 94 ? 11.097 -4.542 -20.005 1.00 96.06 94 LYS A CA 1
ATOM 750 C C . LYS A 1 94 ? 11.923 -5.811 -19.783 1.00 96.06 94 LYS A C 1
ATOM 752 O O . LYS A 1 94 ? 12.053 -6.604 -20.708 1.00 96.06 94 LYS A O 1
ATOM 757 N N . ASP A 1 95 ? 12.446 -5.980 -18.576 1.00 93.38 95 ASP A N 1
ATOM 758 C CA . ASP A 1 95 ? 13.269 -7.118 -18.171 1.00 93.38 95 ASP A CA 1
ATOM 759 C C . ASP A 1 95 ? 12.412 -8.330 -17.765 1.00 93.38 95 ASP A C 1
ATOM 761 O O . ASP A 1 95 ? 12.927 -9.431 -17.601 1.00 93.38 95 ASP A O 1
ATOM 765 N N . GLY A 1 96 ? 11.089 -8.150 -17.665 1.00 92.25 96 GLY A N 1
ATOM 766 C CA . GLY A 1 96 ? 10.136 -9.195 -17.303 1.00 92.25 96 GLY A CA 1
ATOM 767 C C . GLY A 1 96 ? 9.788 -9.248 -15.813 1.00 92.25 96 GLY A C 1
ATOM 768 O O . GLY A 1 96 ? 8.903 -10.027 -15.450 1.00 92.25 96 GLY A O 1
ATOM 769 N N . ASN A 1 97 ? 10.395 -8.401 -14.980 1.00 92.12 97 ASN A N 1
ATOM 770 C CA . ASN A 1 97 ? 10.187 -8.367 -13.532 1.00 92.12 97 ASN A CA 1
ATOM 771 C C . ASN A 1 97 ? 9.010 -7.457 -13.160 1.00 92.12 97 ASN A C 1
ATOM 773 O O . ASN A 1 97 ? 8.650 -6.522 -13.884 1.00 92.12 97 ASN A O 1
ATOM 777 N N . MET A 1 98 ? 8.407 -7.719 -12.002 1.00 93.62 98 MET A N 1
ATOM 778 C CA . MET A 1 98 ? 7.286 -6.928 -11.492 1.00 93.62 98 MET A CA 1
ATOM 779 C C . MET A 1 98 ? 7.796 -5.727 -10.701 1.00 93.62 98 MET A C 1
ATOM 781 O O . MET A 1 98 ? 8.363 -5.886 -9.625 1.00 93.62 98 MET A O 1
ATOM 785 N N . ALA A 1 99 ? 7.532 -4.523 -11.203 1.00 93.81 99 ALA A N 1
ATOM 786 C CA . ALA A 1 99 ? 7.936 -3.274 -10.573 1.00 93.81 99 ALA A CA 1
ATOM 787 C C . ALA A 1 99 ? 6.726 -2.508 -10.007 1.00 93.81 99 ALA A C 1
ATOM 789 O O . ALA A 1 99 ? 5.647 -2.520 -10.612 1.00 93.81 99 ALA A O 1
ATOM 790 N N . PRO A 1 100 ? 6.884 -1.801 -8.873 1.00 96.06 100 PRO A N 1
ATOM 791 C CA . PRO A 1 100 ? 5.829 -0.963 -8.319 1.00 96.06 100 PRO A CA 1
ATOM 792 C C . PRO A 1 100 ? 5.506 0.203 -9.266 1.00 96.06 100 PRO A C 1
ATOM 794 O O . PRO A 1 100 ? 6.386 0.943 -9.707 1.00 96.06 100 PRO A O 1
ATOM 797 N N . GLY A 1 101 ? 4.226 0.393 -9.577 1.00 96.25 101 GLY A N 1
ATOM 798 C CA . GLY A 1 101 ? 3.730 1.490 -10.404 1.00 96.25 101 GLY A CA 1
ATOM 799 C C . GLY A 1 101 ? 3.449 2.770 -9.611 1.00 96.25 101 GLY A C 1
ATOM 800 O O . GLY A 1 101 ? 3.477 2.796 -8.380 1.00 96.25 101 GLY A O 1
ATOM 801 N N . LYS A 1 102 ? 3.118 3.857 -10.324 1.00 96.50 102 LYS A N 1
ATOM 802 C CA . LYS A 1 102 ? 2.759 5.153 -9.712 1.00 96.50 102 LYS A CA 1
ATOM 803 C C . LYS A 1 102 ? 1.436 5.093 -8.938 1.00 96.50 102 LYS A C 1
ATOM 805 O O . LYS A 1 102 ? 1.281 5.798 -7.946 1.00 96.50 102 LYS A O 1
ATOM 810 N N . LYS A 1 103 ? 0.493 4.258 -9.385 1.00 97.88 103 LYS A N 1
ATOM 811 C CA . LYS A 1 103 ? -0.824 4.100 -8.759 1.00 97.88 103 LYS A CA 1
ATOM 812 C C . LYS A 1 103 ? -0.721 3.241 -7.502 1.00 97.88 103 LYS A C 1
ATOM 814 O O . LYS A 1 103 ? -0.327 2.078 -7.568 1.00 97.88 103 LYS A O 1
ATOM 819 N N . GLY A 1 104 ? -1.110 3.809 -6.373 1.00 96.94 104 GLY A N 1
ATOM 820 C CA . GLY A 1 104 ? -1.128 3.124 -5.091 1.00 96.94 104 GLY A CA 1
ATOM 821 C C . GLY A 1 104 ? -1.093 4.112 -3.939 1.00 96.94 104 GLY A C 1
ATOM 822 O O . GLY A 1 104 ? -0.885 5.310 -4.148 1.00 96.94 104 GLY A O 1
ATOM 823 N N . ILE A 1 105 ? -1.267 3.590 -2.735 1.00 98.06 105 ILE A N 1
ATOM 824 C CA . ILE A 1 105 ? -1.216 4.348 -1.490 1.00 98.06 105 ILE A CA 1
ATOM 825 C C . ILE A 1 105 ? -0.360 3.602 -0.469 1.00 98.06 105 ILE A C 1
ATOM 827 O O . ILE A 1 105 ? -0.299 2.371 -0.463 1.00 98.06 105 ILE A O 1
ATOM 831 N N . THR A 1 106 ? 0.325 4.369 0.369 1.00 97.44 106 THR A N 1
ATOM 832 C CA . THR A 1 106 ? 1.052 3.872 1.533 1.00 97.44 106 THR A CA 1
ATOM 833 C C . THR A 1 106 ? 0.295 4.358 2.756 1.00 97.44 106 THR A C 1
ATOM 835 O O . THR A 1 106 ? 0.116 5.562 2.914 1.00 97.44 106 THR A O 1
ATOM 838 N N . LEU A 1 107 ? -0.169 3.426 3.578 1.00 98.00 107 LEU A N 1
ATOM 839 C CA . LEU A 1 107 ? -0.949 3.684 4.778 1.00 98.00 107 LEU A CA 1
ATOM 840 C C . LEU A 1 107 ? -0.063 3.516 6.008 1.00 98.00 107 LEU A C 1
ATOM 842 O O . LEU A 1 107 ? 0.714 2.560 6.114 1.00 98.00 107 LEU A O 1
ATOM 846 N N . ASN A 1 108 ? -0.191 4.429 6.958 1.00 97.62 108 ASN A N 1
ATOM 847 C CA . ASN A 1 108 ? 0.312 4.219 8.310 1.00 97.62 108 ASN A CA 1
ATOM 848 C C . ASN A 1 108 ? -0.666 3.347 9.132 1.00 97.62 108 ASN A C 1
ATOM 850 O O . ASN A 1 108 ? -1.758 3.004 8.678 1.00 97.62 108 ASN A O 1
ATOM 854 N N . LYS A 1 109 ? -0.276 2.988 10.364 1.00 95.56 109 LYS A N 1
ATOM 855 C CA . LYS A 1 109 ? -1.087 2.141 11.260 1.00 95.56 109 LYS A CA 1
ATOM 856 C C . LYS A 1 109 ? -2.495 2.701 11.501 1.00 95.56 109 LYS A C 1
ATOM 858 O O . LYS A 1 109 ? -3.462 1.958 11.405 1.00 95.56 109 LYS A O 1
ATOM 863 N N . ASN A 1 110 ? -2.607 4.000 11.768 1.00 97.44 110 ASN A N 1
ATOM 864 C CA . ASN A 1 110 ? -3.882 4.634 12.105 1.00 97.44 110 ASN A CA 1
ATOM 865 C C . ASN A 1 110 ? -4.812 4.707 10.883 1.00 97.44 110 ASN A C 1
ATOM 867 O O . ASN A 1 110 ? -6.010 4.477 10.997 1.00 97.44 110 ASN A O 1
ATOM 871 N N . GLU A 1 111 ? -4.272 5.012 9.701 1.00 97.81 111 GLU A N 1
ATOM 872 C CA . GLU A 1 111 ? -5.032 5.027 8.443 1.00 97.81 111 GLU A CA 1
ATOM 873 C C . GLU A 1 111 ? -5.568 3.637 8.093 1.00 97.81 111 GLU A C 1
ATOM 875 O O . GLU A 1 111 ? -6.713 3.515 7.660 1.00 97.81 111 GLU A O 1
ATOM 880 N N . TRP A 1 112 ? -4.769 2.592 8.324 1.00 96.88 112 TRP A N 1
ATOM 881 C CA . TRP A 1 112 ? -5.203 1.206 8.162 1.00 96.88 112 TRP A CA 1
ATOM 882 C C . TRP A 1 112 ? -6.335 0.830 9.128 1.00 96.88 112 TRP A C 1
ATOM 884 O O . TRP A 1 112 ? -7.349 0.284 8.700 1.00 96.88 112 TRP A O 1
ATOM 894 N N . GLU A 1 113 ? -6.199 1.162 10.413 1.00 96.75 113 GLU A N 1
ATOM 895 C CA . GLU A 1 113 ? -7.237 0.901 11.421 1.00 96.75 113 GLU A CA 1
ATOM 896 C C . GLU A 1 113 ? -8.548 1.626 11.086 1.00 96.75 113 GLU A C 1
ATOM 898 O O . GLU A 1 113 ? -9.624 1.029 11.148 1.00 96.75 113 GLU A O 1
ATOM 903 N N . ASN A 1 114 ? -8.461 2.884 10.646 1.00 97.25 114 ASN A N 1
ATOM 904 C CA . ASN A 1 114 ? -9.621 3.644 10.188 1.00 97.25 114 ASN A CA 1
ATOM 905 C C . ASN A 1 114 ? -10.273 3.016 8.947 1.00 97.25 114 ASN A C 1
ATOM 907 O O . ASN A 1 114 ? -11.497 2.988 8.861 1.00 97.25 114 ASN A O 1
ATOM 911 N N . LEU A 1 115 ? -9.484 2.504 7.996 1.00 95.69 115 LEU A N 1
ATOM 912 C CA . LEU A 1 115 ? -10.011 1.833 6.805 1.00 95.69 115 LEU A CA 1
ATOM 913 C C . LEU A 1 115 ? -10.796 0.568 7.177 1.00 95.69 115 LEU A C 1
ATOM 915 O O . LEU A 1 115 ? -11.898 0.371 6.669 1.00 95.69 115 LEU A O 1
ATOM 919 N N . LEU A 1 116 ? -10.266 -0.247 8.094 1.00 95.12 116 LEU A N 1
ATOM 920 C CA . LEU A 1 116 ? -10.957 -1.437 8.598 1.00 95.12 116 LEU A CA 1
ATOM 921 C C . LEU A 1 116 ? -12.269 -1.086 9.305 1.00 95.12 116 LEU A C 1
ATOM 923 O O . LEU A 1 116 ? -13.285 -1.722 9.050 1.00 95.12 116 LEU A O 1
ATOM 927 N N . ALA A 1 117 ? -12.278 -0.043 10.138 1.00 95.75 117 ALA A N 1
ATOM 928 C CA . ALA A 1 117 ? -13.486 0.401 10.840 1.00 95.75 117 ALA A CA 1
ATOM 929 C C . ALA A 1 117 ? -14.587 0.933 9.902 1.00 95.75 117 ALA A C 1
ATOM 931 O O . ALA A 1 117 ? -15.748 1.050 10.296 1.00 95.75 117 ALA A O 1
ATOM 932 N N . LEU A 1 118 ? -14.226 1.302 8.672 1.00 95.75 118 LEU A N 1
ATOM 933 C CA . LEU A 1 118 ? -15.167 1.742 7.649 1.00 95.75 118 LEU A CA 1
ATOM 934 C C . LEU A 1 118 ? -15.616 0.611 6.720 1.00 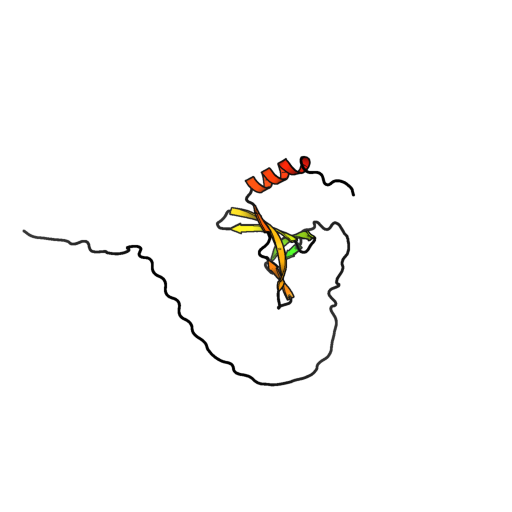95.75 118 LEU A C 1
ATOM 936 O O . LEU A 1 118 ? -16.553 0.839 5.961 1.00 95.75 118 LEU A O 1
ATOM 940 N N . ALA A 1 119 ? -14.992 -0.571 6.768 1.00 91.94 119 ALA A N 1
ATOM 941 C CA . ALA A 1 119 ? -15.291 -1.671 5.852 1.00 91.94 119 ALA A CA 1
ATOM 942 C C . ALA A 1 119 ? -16.782 -2.044 5.878 1.00 91.94 119 ALA A C 1
ATOM 944 O O . ALA A 1 119 ? -17.406 -2.095 4.826 1.00 91.94 119 ALA A O 1
ATOM 945 N N . ASP A 1 120 ? -17.379 -2.148 7.067 1.00 91.50 120 ASP A N 1
ATOM 946 C CA . ASP A 1 120 ? -18.799 -2.497 7.238 1.00 91.50 120 ASP A CA 1
ATOM 947 C C . ASP A 1 120 ? -19.772 -1.405 6.758 1.00 91.50 120 ASP A C 1
ATOM 949 O O . ASP A 1 120 ? -20.977 -1.632 6.664 1.00 91.50 120 ASP A O 1
ATOM 953 N N . LYS A 1 121 ? -19.280 -0.190 6.481 1.00 94.00 121 LYS A N 1
ATOM 954 C CA . LYS A 1 121 ? -20.112 0.908 5.965 1.00 94.00 121 LYS A CA 1
ATOM 955 C C . LYS A 1 121 ? -20.251 0.884 4.449 1.00 94.00 121 LYS A C 1
ATOM 957 O O . LYS A 1 121 ? -21.104 1.598 3.923 1.00 94.00 121 LYS A O 1
ATOM 962 N N . PHE A 1 122 ? -19.393 0.140 3.757 1.00 92.25 122 PHE A N 1
ATOM 963 C CA . PHE A 1 122 ? -19.377 0.065 2.306 1.00 92.25 122 PHE A CA 1
ATOM 964 C C . PHE A 1 122 ? -19.750 -1.347 1.876 1.00 92.25 122 PHE A C 1
ATOM 966 O O . PHE A 1 122 ? -19.031 -2.295 2.168 1.00 92.25 122 PHE A O 1
ATOM 973 N N . ASP A 1 123 ? -20.850 -1.458 1.144 1.00 90.06 123 ASP A N 1
ATOM 974 C CA . ASP A 1 123 ? -21.261 -2.696 0.497 1.00 90.06 123 ASP A CA 1
ATOM 975 C C . ASP A 1 123 ? -21.237 -2.509 -1.022 1.00 90.06 123 ASP A C 1
ATOM 977 O O . ASP A 1 123 ? -21.450 -1.397 -1.528 1.00 90.06 123 ASP A O 1
ATOM 981 N N . PHE A 1 124 ? -20.941 -3.578 -1.752 1.00 85.69 124 PHE A N 1
ATOM 982 C CA . PHE A 1 124 ? -21.007 -3.569 -3.208 1.00 85.69 124 PHE A CA 1
ATOM 983 C C . PHE A 1 124 ? -22.384 -4.093 -3.618 1.00 85.69 124 PHE A C 1
ATOM 985 O O . PHE A 1 124 ? -22.732 -5.203 -3.224 1.00 85.69 124 PHE A O 1
ATOM 992 N N . PRO A 1 125 ? -23.178 -3.337 -4.397 1.00 89.25 125 PRO A N 1
ATOM 993 C CA . PRO A 1 125 ? -24.455 -3.852 -4.873 1.00 89.25 125 PRO A CA 1
ATOM 994 C C . PRO A 1 125 ? -24.212 -5.097 -5.738 1.00 89.25 125 PRO A C 1
ATOM 996 O O . PRO A 1 125 ? -23.326 -5.081 -6.594 1.00 89.25 125 PRO A O 1
ATOM 999 N N . GLU A 1 126 ? -24.984 -6.163 -5.515 1.00 83.75 126 GLU A N 1
ATOM 1000 C CA . GLU A 1 126 ? -25.019 -7.295 -6.445 1.00 83.75 126 GLU A CA 1
ATOM 1001 C C . GLU A 1 126 ? -25.634 -6.821 -7.775 1.00 83.75 126 GLU A C 1
ATOM 1003 O O . GLU A 1 126 ? -26.697 -6.195 -7.779 1.00 83.75 126 GLU A O 1
ATOM 1008 N N . GLU A 1 127 ? -24.921 -7.052 -8.884 1.00 71.00 127 GLU A N 1
ATOM 1009 C CA . GLU A 1 127 ? -25.360 -6.732 -10.256 1.00 71.00 127 GLU A CA 1
ATOM 1010 C C . GLU A 1 127 ? -26.349 -7.764 -10.814 1.00 71.00 127 GLU A C 1
ATOM 1012 O O . GLU A 1 127 ? -26.130 -8.981 -10.604 1.00 71.00 127 GLU A O 1
#

Radius of gyration: 27.49 Å; chains: 1; bounding box: 74×71×63 Å

=== Feature glossary ===
Legend for the data blocks above and below:

— What the protein is —

The amino-acid sequence is the protein's primary structure: the linear order of residues from the N-terminus to the C-terminus, written in one-letter code. Everything else here — the 3D coordinates, the secondary structure, the domain annotations — is ultimately a consequence of this string.

Functional annotations link the protein to curated databases. InterPro entries identify conserved domains and families by matching the sequence against member-database signatures (Pfam, PROSITE, CDD, …). Gene Ontology (GO) terms describe molecular function, biological process, and cellular component in a controlled vocabulary. CATH places the structure in a hierarchical fold classification (Class/Architecture/Topology/Homologous-superfamily). The organism is the source species.

— Where its atoms are —

Atomic coordinates in PDBx/mmCIF format — the same representation the Protein Data Bank distributes. Each line of the _atom_site loop places one backbone atom in Cartesian space (units: ångströms, origin: arbitrary).

The six renders are orthographic views along the three Cartesian axes in both directions. Representation (cartoon, sticks, or surface) and color scheme (sequence-rainbow or by-chain) vary across proteins so the training set covers all the common visualization conventions.

— Local backbone conformation —

Eight-state secondary structure (DSSP): H is the canonical α-helix, G the tighter 3₁₀-helix, I the wider π-helix; E/B are β-structure, T and S are turns and bends, and '-' is everything else. DSSP derives these from the pattern of main-chain N–H···O=C hydrogen bonds, not from the sequence.

Three-state secondary structure (P-SEA) collapses the eight DSSP classes into helix (a), strand (b), and coil (c). P-SEA assigns these from Cα geometry alone — distances and angles — without requiring backbone oxygens, so it works on any Cα trace.

φ (phi) and ψ (psi) are the two rotatable backbone dihedrals per residue: φ is the C(i-1)–N–Cα–C torsion, ψ is the N–Cα–C–N(i+1) torsion, both in degrees on (−180°, 180°]. α-helical residues cluster near (−60°, −45°); β-strand residues near (−120°, +130°). A Ramachandran plot is simply a scatter of (φ, ψ) for every residue.

— Global shape and packing —

The geometric summary reports three shape descriptors. Rg (radius of gyration) measures how spread out the Cα atoms are about their centre of mass; compact globular proteins have small Rg, elongated or unfolded ones large. Cα contacts (<8 Å, |i−j|>4) count long-range residue pairs in spatial proximity — high for tightly packed folds, near zero for rods or random coil. The bounding-box extents give the protein's footprint along x, y, z in Å.

SASA measures how much of the protein is reachable by solvent. It is computed by rolling a water-sized probe over the atomic surface and summing the exposed area (Å²). Per-residue SASA distinguishes core (buried, low SASA) from surface (exposed, high SASA) residues; total SASA is a whole-molecule size measure.

Plot images: a contact map (which residues are close in 3D, as an N×N binary image), a Ramachandran scatter (backbone torsion angles, revealing secondary-structure composition at a glance), and — for AlphaFold structures — a PAE heatmap (pairwise prediction confidence).

— Structural neighborhood —

A 3Di character summarizes, for each residue, the relative orientation of the Cα frame of its nearest spatial neighbor. Because it encodes fold topology rather than chemistry, 3Di alignments detect remote structural similarity that sequence alignment misses.

The Foldseek neighbor list gives the closest experimentally determined structures in the PDB, ranked by structural alignment. TM-score near 1 means near-identical fold; near 0.3 means only rough topology match. This is how one finds what a novel AlphaFold prediction most resembles in the solved-structure universe.

— Confidence and disorder —

For AlphaFold models, the B-factor field carries pLDDT — the model's own estimate of local accuracy on a 0–100 scale. Regions with pLDDT<50 should be treated as essentially unmodeled; they often correspond to intrinsically disordered segments.

Crystallographic B-factors measure how much each atom's electron density is smeared out, in Å². They rise in mobile loops and surface residues and fall in the buried interior. In AlphaFold models this column is repurposed to hold pLDDT instead.

Predicted Aligned Error (PAE) is an AlphaFold confidence matrix: entry (i, j) is the expected error in the position of residue j, in ångströms, when the prediction is superimposed on the true structure at residue i. Low PAE within a block of residues means that block is internally rigid and well-predicted; high PAE between two blocks means their relative placement is uncertain even if each block individually is confident.